Protein AF-A0A7K4AKG7-F1 (afdb_monomer)

Solvent-accessible surface area (backbone atoms only — not comparable to full-atom values): 8591 Å² total; per-residue (Å²): 131,84,54,70,70,58,54,52,54,52,49,51,56,45,50,77,73,51,71,76,63,52,70,68,49,55,23,68,76,70,68,54,52,79,84,75,58,75,87,82,76,87,70,94,49,86,53,78,44,79,53,71,49,55,46,80,41,83,75,48,77,58,100,76,36,32,38,26,45,33,35,16,14,38,36,39,23,53,42,90,42,81,73,51,76,47,78,75,43,78,48,78,42,65,21,26,80,92,56,34,64,73,68,47,46,67,60,34,47,73,73,77,34,93,78,84,86,76,93,62,78,51,53,70,49,42,49,50,54,51,33,53,52,40,26,53,54,31,51,67,72,72,109

Mean predicted aligned error: 10.82 Å

pLDDT: mean 85.86, std 11.69, range [48.5, 98.12]

Sequence (143 aa):
MLSDSRLSIVAELIKDHIALDGIDGYCRETGVHSSDFIPIEPADFQGRILAIDGSNVSVCGWSVASINLIRSGYVVYQGRDWKRTVITFNDIFFADPAISADQFEPHLRRLGQNQIRLAEEDLDRLSTYFRELQEYVSIDDAI

Structure (mmCIF, N/CA/C/O backbone):
data_AF-A0A7K4AKG7-F1
#
_entry.id   AF-A0A7K4AKG7-F1
#
loop_
_atom_site.group_PDB
_atom_site.id
_atom_site.type_symbol
_atom_site.label_atom_id
_atom_site.label_alt_id
_atom_site.label_comp_id
_atom_site.label_asym_id
_atom_site.label_entity_id
_atom_site.label_seq_id
_atom_site.pdbx_PDB_ins_code
_atom_site.Cartn_x
_atom_site.Cartn_y
_atom_site.Cartn_z
_atom_site.occupancy
_atom_site.B_iso_or_equiv
_atom_site.auth_seq_id
_atom_site.auth_comp_id
_atom_site.auth_asym_id
_atom_site.auth_atom_id
_atom_site.pdbx_PDB_model_num
ATOM 1 N N . MET A 1 1 ? 26.758 8.875 9.911 1.00 48.50 1 MET A N 1
ATOM 2 C CA . MET A 1 1 ? 26.149 9.448 11.130 1.00 48.50 1 MET A CA 1
ATOM 3 C C . MET A 1 1 ? 26.450 10.936 11.155 1.00 48.50 1 MET A C 1
ATOM 5 O O . MET A 1 1 ? 27.621 11.295 11.137 1.00 48.50 1 MET A O 1
ATOM 9 N N . LEU A 1 2 ? 25.428 11.790 11.088 1.00 50.50 2 LEU A N 1
ATOM 10 C CA . LEU A 1 2 ? 25.601 13.231 11.298 1.00 50.50 2 LEU A CA 1
ATOM 11 C C . LEU A 1 2 ? 25.891 13.455 12.788 1.00 50.50 2 LEU A C 1
ATOM 13 O O . LEU A 1 2 ? 25.239 12.838 13.622 1.00 50.50 2 LEU A O 1
ATOM 17 N N . SER A 1 3 ? 26.891 14.273 13.117 1.00 66.12 3 SER A N 1
ATOM 18 C CA . SER A 1 3 ? 27.173 14.640 14.508 1.00 66.12 3 SER A CA 1
ATOM 19 C C . SER A 1 3 ? 25.995 15.427 15.087 1.00 66.12 3 SER A C 1
ATOM 21 O O . SER A 1 3 ? 25.411 16.248 14.378 1.00 66.12 3 SER A O 1
ATOM 23 N N . ASP A 1 4 ? 25.684 15.239 16.369 1.00 61.47 4 ASP A N 1
ATOM 24 C CA . ASP A 1 4 ? 24.569 15.925 17.049 1.00 61.47 4 ASP A CA 1
ATOM 25 C C . ASP A 1 4 ? 24.621 17.456 16.892 1.00 61.47 4 ASP A C 1
ATOM 27 O O . ASP A 1 4 ? 23.589 18.111 16.760 1.00 61.47 4 ASP A O 1
ATOM 31 N N . SER A 1 5 ? 25.824 18.034 16.782 1.00 67.50 5 SER A N 1
ATOM 32 C CA . SER A 1 5 ? 26.012 19.465 16.507 1.00 67.50 5 SER A CA 1
ATOM 33 C C . SER A 1 5 ? 25.504 19.908 15.131 1.00 67.50 5 SER A C 1
ATOM 35 O O . SER A 1 5 ? 25.015 21.022 14.983 1.00 67.50 5 SER A O 1
ATOM 37 N N . ARG A 1 6 ? 25.595 19.052 14.107 1.00 72.56 6 ARG A N 1
ATOM 38 C CA . ARG A 1 6 ? 25.072 19.353 12.767 1.00 72.56 6 ARG A CA 1
ATOM 39 C C . ARG A 1 6 ? 23.553 19.248 12.741 1.00 72.56 6 ARG A C 1
ATOM 41 O O . ARG A 1 6 ? 22.916 20.053 12.073 1.00 72.56 6 ARG A O 1
ATOM 48 N N . LEU A 1 7 ? 22.983 18.303 13.487 1.00 69.44 7 LEU A N 1
ATOM 49 C CA . LEU A 1 7 ? 21.534 18.174 13.640 1.00 69.44 7 LEU A CA 1
ATOM 50 C C . LEU A 1 7 ? 20.933 19.368 14.389 1.00 69.44 7 LEU A C 1
ATOM 52 O O . LEU A 1 7 ? 19.898 19.867 13.960 1.00 69.44 7 LEU A O 1
ATOM 56 N N . SER A 1 8 ? 21.592 19.884 15.435 1.00 71.88 8 SER A N 1
ATOM 57 C CA . SER A 1 8 ? 21.091 21.069 16.149 1.00 71.88 8 SER A CA 1
ATOM 58 C C . SER A 1 8 ? 21.128 22.329 15.280 1.00 71.88 8 SER A C 1
ATOM 60 O O . SER A 1 8 ? 20.188 23.112 15.309 1.00 71.88 8 SER A O 1
ATOM 62 N N . ILE A 1 9 ? 22.176 22.514 14.470 1.00 78.50 9 ILE A N 1
ATOM 63 C CA . ILE A 1 9 ? 22.277 23.659 13.550 1.00 78.50 9 ILE A CA 1
ATOM 64 C C . ILE A 1 9 ? 21.186 23.588 12.477 1.00 78.50 9 ILE A C 1
ATOM 66 O O . ILE A 1 9 ? 20.553 24.594 12.178 1.00 78.50 9 ILE A O 1
ATOM 70 N N . VAL A 1 10 ? 20.936 22.401 11.917 1.00 75.81 10 VAL A N 1
ATOM 71 C CA . VAL A 1 10 ? 19.847 22.200 10.952 1.00 75.81 10 VAL A CA 1
ATOM 72 C C . VAL A 1 10 ? 18.483 22.423 11.612 1.00 75.81 10 VAL A C 1
ATOM 74 O O . VAL A 1 10 ? 17.629 23.059 11.008 1.00 75.81 10 VAL A O 1
ATOM 77 N N . ALA A 1 11 ? 18.282 21.968 12.851 1.00 69.12 11 ALA A N 1
ATOM 78 C CA . ALA A 1 11 ? 17.040 22.189 13.589 1.00 69.12 11 ALA A CA 1
ATOM 79 C C . ALA A 1 11 ? 16.776 23.679 13.870 1.00 69.12 11 ALA A C 1
ATOM 81 O O . ALA A 1 11 ? 15.650 24.126 13.683 1.00 69.12 11 ALA A O 1
ATOM 82 N N . GLU A 1 12 ? 17.795 24.454 14.255 1.00 69.44 12 GLU A N 1
ATOM 83 C CA . GLU A 1 12 ? 17.662 25.908 14.437 1.00 69.44 12 GLU A CA 1
ATOM 84 C C . GLU A 1 12 ? 17.396 26.621 13.098 1.00 69.44 12 GLU A C 1
ATOM 86 O O . GLU A 1 12 ? 16.483 27.434 13.012 1.00 69.44 12 GLU A O 1
ATOM 91 N N . LEU A 1 13 ? 18.083 26.239 12.012 1.00 73.81 13 LEU A N 1
ATOM 92 C CA . LEU A 1 13 ? 17.817 26.789 10.672 1.00 73.81 13 LEU A CA 1
ATOM 93 C C . LEU A 1 13 ? 16.391 26.492 10.182 1.00 73.81 13 LEU A C 1
ATOM 95 O O . LEU A 1 13 ? 15.768 27.347 9.551 1.00 73.81 13 LEU A O 1
ATOM 99 N N . ILE A 1 14 ? 15.877 25.292 10.468 1.00 71.19 14 ILE A N 1
ATOM 100 C CA . ILE A 1 14 ? 14.493 24.907 10.172 1.00 71.19 14 ILE A CA 1
ATOM 101 C C . ILE A 1 14 ? 13.526 25.720 11.030 1.00 71.19 14 ILE A C 1
ATOM 103 O O . ILE A 1 14 ? 12.541 26.215 10.505 1.00 71.19 14 ILE A O 1
ATOM 107 N N . LYS A 1 15 ? 13.801 25.892 12.323 1.00 65.06 15 LYS A N 1
ATOM 108 C CA . LYS A 1 15 ? 12.955 26.652 13.251 1.00 65.06 15 LYS A CA 1
ATOM 109 C C . LYS A 1 15 ? 12.848 28.135 12.877 1.00 65.06 15 LYS A C 1
ATOM 111 O O . LYS A 1 15 ? 11.779 28.714 13.037 1.00 65.06 15 LYS A O 1
ATOM 116 N N . ASP A 1 16 ? 13.912 28.713 12.321 1.00 64.19 16 ASP A N 1
ATOM 117 C CA . ASP A 1 16 ? 13.919 30.095 11.826 1.00 64.19 16 ASP A CA 1
ATOM 118 C C . ASP A 1 16 ? 13.107 30.282 10.528 1.00 64.19 16 ASP A C 1
ATOM 120 O O . ASP A 1 16 ? 12.668 31.393 10.235 1.00 64.19 16 ASP A O 1
ATOM 124 N N . HIS A 1 17 ? 12.887 29.215 9.747 1.00 59.78 17 HIS A N 1
ATOM 125 C CA . HIS A 1 17 ? 12.162 29.265 8.462 1.00 59.78 17 HIS A CA 1
ATOM 126 C C . HIS A 1 17 ? 10.775 28.614 8.502 1.00 59.78 17 HIS A C 1
ATOM 128 O O . HIS A 1 17 ? 9.922 28.917 7.671 1.00 59.78 17 HIS A O 1
ATOM 134 N N . ILE A 1 18 ? 10.545 27.721 9.459 1.00 58.12 18 ILE A N 1
ATOM 135 C CA . ILE A 1 18 ? 9.284 27.045 9.730 1.00 58.12 18 ILE A CA 1
ATOM 136 C C . ILE A 1 18 ? 8.837 27.517 11.110 1.00 58.12 18 ILE A C 1
ATOM 138 O O . ILE A 1 18 ? 8.904 26.794 12.105 1.00 58.12 18 ILE A O 1
ATOM 142 N N . ALA A 1 19 ? 8.358 28.758 11.165 1.00 56.56 19 ALA A N 1
ATOM 143 C CA . ALA A 1 19 ? 7.386 29.095 12.183 1.00 56.56 19 ALA A CA 1
ATOM 144 C C . ALA A 1 19 ? 6.159 28.236 11.870 1.00 56.56 19 ALA A C 1
ATOM 146 O O . ALA A 1 19 ? 5.414 28.515 10.932 1.00 56.56 19 ALA A O 1
ATOM 147 N N . LEU A 1 20 ? 5.973 27.150 12.622 1.00 56.19 20 LEU A N 1
ATOM 148 C CA . LEU A 1 20 ? 4.641 26.591 12.788 1.00 56.19 20 LEU A CA 1
ATOM 149 C C . LEU A 1 20 ? 3.862 27.666 13.549 1.00 56.19 20 LEU A C 1
ATOM 151 O O . LEU A 1 20 ? 3.754 27.604 14.774 1.00 56.19 20 LEU A O 1
ATOM 155 N N . ASP A 1 21 ? 3.407 28.701 12.832 1.00 59.22 21 ASP A N 1
ATOM 156 C CA . ASP A 1 21 ? 2.299 29.532 13.279 1.00 59.22 21 ASP A CA 1
ATOM 157 C C . ASP A 1 21 ? 1.249 28.507 13.668 1.00 59.22 21 ASP A C 1
ATOM 159 O O . ASP A 1 21 ? 0.845 27.697 12.832 1.00 59.22 21 ASP A O 1
ATOM 163 N N . GLY A 1 22 ? 0.971 28.413 14.970 1.00 63.06 22 GLY A N 1
ATOM 164 C CA . GLY A 1 22 ? 0.171 27.333 15.528 1.00 63.06 22 GLY A CA 1
ATOM 165 C C . GLY A 1 22 ? -1.177 27.212 14.818 1.00 63.06 22 GLY A C 1
ATOM 166 O O . GLY A 1 22 ? -1.503 27.965 13.903 1.00 63.06 22 GLY A O 1
ATOM 167 N N . ILE A 1 23 ? -2.018 26.285 15.268 1.00 70.81 23 ILE A N 1
ATOM 168 C CA . ILE A 1 23 ? -3.322 26.041 14.633 1.00 70.81 23 ILE A CA 1
ATOM 169 C C . ILE A 1 23 ? -4.126 27.332 14.352 1.00 70.81 23 ILE A C 1
ATOM 171 O O . ILE A 1 23 ? -4.838 27.388 13.362 1.00 70.81 23 ILE A O 1
ATOM 175 N N . ASP A 1 24 ? -3.925 28.401 15.130 1.00 72.44 24 ASP A N 1
ATOM 176 C CA . ASP A 1 24 ? -4.470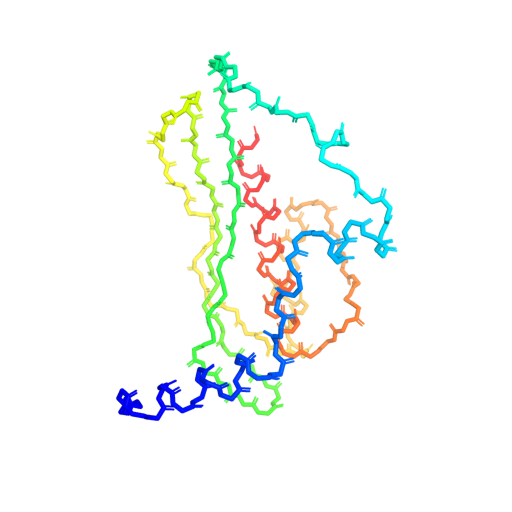 29.749 14.923 1.00 72.44 24 ASP A CA 1
ATOM 177 C C . ASP A 1 24 ? -4.216 30.363 13.532 1.00 72.44 24 ASP A C 1
ATOM 179 O O . ASP A 1 24 ? -5.106 31.023 12.991 1.00 72.44 24 ASP A O 1
ATOM 183 N N . GLY A 1 25 ? -3.023 30.186 12.952 1.00 72.94 25 GLY A N 1
ATOM 184 C CA . GLY A 1 25 ? -2.693 30.683 11.610 1.00 72.94 25 GLY A CA 1
ATOM 185 C C . GLY A 1 25 ? -3.463 29.915 10.540 1.00 72.94 25 GLY A C 1
ATOM 186 O O . GLY A 1 25 ? -4.201 30.506 9.753 1.00 72.94 25 GLY A O 1
ATOM 187 N N . TYR A 1 26 ? -3.393 28.585 10.615 1.00 73.38 26 TYR A N 1
ATOM 188 C CA . TYR A 1 26 ? -4.171 27.674 9.777 1.00 73.38 26 TYR A CA 1
ATOM 189 C C . TYR A 1 26 ? -5.678 27.963 9.860 1.00 73.38 26 TYR A C 1
ATOM 191 O O . TYR A 1 26 ? -6.331 28.117 8.832 1.00 73.38 26 TYR A O 1
ATOM 199 N N . CYS A 1 27 ? -6.230 28.109 11.065 1.00 78.94 27 CYS A N 1
ATOM 200 C CA . CYS A 1 27 ? -7.636 28.429 11.306 1.00 78.94 27 CYS A CA 1
ATOM 201 C C . CYS A 1 27 ? -8.034 29.778 10.695 1.00 78.94 27 CYS A C 1
ATOM 203 O O . CYS A 1 27 ? -9.112 29.908 10.123 1.00 78.94 27 CYS A O 1
ATOM 205 N N . ARG A 1 28 ? -7.163 30.792 10.776 1.00 81.19 28 ARG A N 1
ATOM 206 C CA . ARG A 1 28 ? -7.419 32.114 10.184 1.00 81.19 28 ARG A CA 1
ATOM 207 C C . ARG A 1 28 ? -7.432 32.071 8.658 1.00 81.19 28 ARG A C 1
ATOM 209 O O . ARG A 1 28 ? -8.276 32.720 8.051 1.00 81.19 28 ARG A O 1
ATOM 216 N N . GLU A 1 29 ? -6.497 31.345 8.052 1.00 83.62 29 GLU A N 1
ATOM 217 C CA . GLU A 1 29 ? -6.368 31.254 6.593 1.00 83.62 29 GLU A CA 1
ATOM 218 C C . GLU A 1 29 ? -7.439 30.361 5.963 1.00 83.62 29 GLU A C 1
ATOM 220 O O . GLU A 1 29 ? -7.955 30.671 4.891 1.00 83.62 29 GLU A O 1
ATOM 225 N N . THR A 1 30 ? -7.787 29.262 6.631 1.00 83.44 30 THR A N 1
ATOM 226 C CA . THR A 1 30 ? -8.751 28.277 6.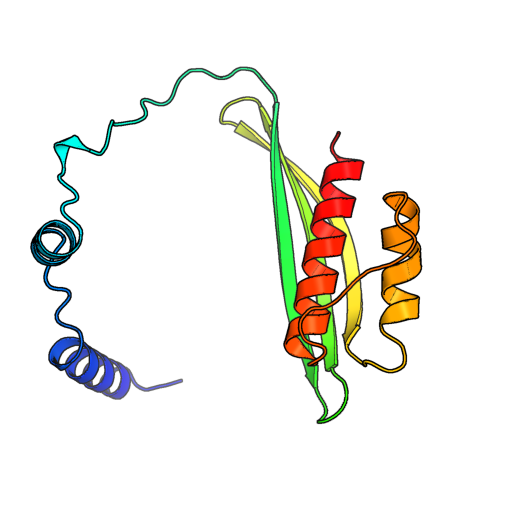121 1.00 83.44 30 THR A CA 1
ATOM 227 C C . THR A 1 30 ? -10.184 28.539 6.578 1.00 83.44 30 THR A C 1
ATOM 229 O O . THR A 1 30 ? -11.116 27.996 5.989 1.00 83.44 30 THR A O 1
ATOM 232 N N . GLY A 1 31 ? -10.374 29.354 7.620 1.00 87.94 31 GLY A N 1
ATOM 233 C CA . GLY A 1 31 ? -11.663 29.541 8.287 1.00 87.94 31 GLY A CA 1
ATOM 234 C C . GLY A 1 31 ? -12.097 28.348 9.143 1.00 87.94 31 GLY A C 1
ATOM 235 O O . GLY A 1 31 ? -13.219 28.356 9.640 1.00 87.94 31 GLY A O 1
ATOM 236 N N . VAL A 1 32 ? -11.245 27.328 9.306 1.00 86.94 32 VAL A N 1
ATOM 237 C CA . VAL A 1 32 ? -11.521 26.180 10.174 1.00 86.94 32 VAL A CA 1
ATOM 238 C C . VAL A 1 32 ? -11.472 26.630 11.632 1.00 86.94 32 VAL A C 1
ATOM 240 O O . VAL A 1 32 ? -10.545 27.312 12.057 1.00 86.94 32 VAL A O 1
ATOM 243 N N . HIS A 1 33 ? -12.455 26.227 12.422 1.00 83.62 33 HIS A N 1
ATOM 244 C CA . HIS A 1 33 ? -12.542 26.485 13.851 1.00 83.62 33 HIS A CA 1
ATOM 245 C C . HIS A 1 33 ? -12.440 25.180 14.645 1.00 83.62 33 HIS A C 1
ATOM 247 O O . HIS A 1 33 ? -12.771 24.102 14.161 1.00 83.62 33 HIS A O 1
ATOM 253 N N . SER A 1 34 ? -12.025 25.253 15.914 1.00 72.88 34 SER A N 1
ATOM 254 C CA . SER A 1 34 ? -12.001 24.072 16.793 1.00 72.88 34 SER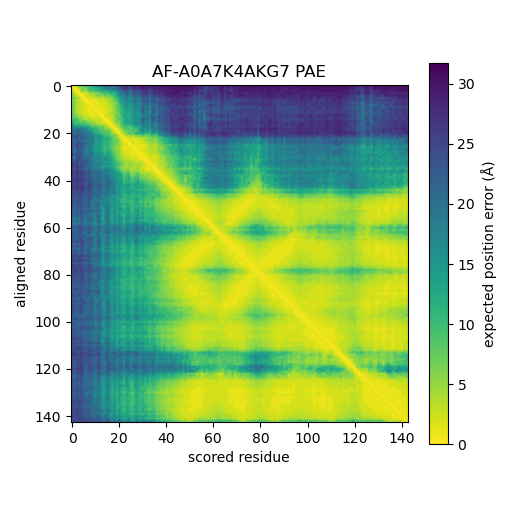 A CA 1
ATOM 255 C C . SER A 1 34 ? -13.382 23.423 16.948 1.00 72.88 34 SER A C 1
ATOM 257 O O . SER A 1 34 ? -13.471 22.214 17.133 1.00 72.88 34 SER A O 1
ATOM 259 N N . SER A 1 35 ? -14.453 24.212 16.818 1.00 81.50 35 SER A N 1
ATOM 260 C CA . SER A 1 35 ? -15.844 23.752 16.786 1.00 81.50 35 SER A CA 1
ATOM 261 C C . SER A 1 35 ? -16.216 22.938 15.545 1.00 81.50 35 SER A C 1
ATOM 263 O O . SER A 1 35 ? -17.253 22.281 15.561 1.00 81.50 35 SER A O 1
ATOM 265 N N . ASP A 1 36 ? -15.405 22.977 14.487 1.00 85.06 36 ASP A N 1
ATOM 266 C CA . ASP A 1 36 ? -15.648 22.204 13.264 1.00 85.06 36 ASP A CA 1
ATOM 267 C C . ASP A 1 36 ? -15.222 20.739 13.431 1.00 85.06 36 ASP A C 1
ATOM 269 O O . ASP A 1 36 ? -15.627 19.872 12.656 1.00 85.06 36 ASP A O 1
ATOM 273 N N . PHE A 1 37 ? -14.434 20.442 14.468 1.00 82.50 37 PHE A N 1
ATOM 274 C CA . PHE A 1 37 ? -14.032 19.091 14.824 1.00 82.50 37 PHE A CA 1
ATOM 275 C C . PHE A 1 37 ? -14.953 18.537 15.908 1.00 82.50 37 PHE A C 1
ATOM 277 O O . PHE A 1 37 ? -15.067 19.085 17.004 1.00 82.50 37 PHE A O 1
ATOM 284 N N . ILE A 1 38 ? -15.578 17.399 15.622 1.00 83.44 38 ILE A N 1
ATOM 285 C CA . ILE A 1 38 ? -16.356 16.645 16.603 1.00 83.44 38 ILE A CA 1
ATOM 286 C C . ILE A 1 38 ? -15.470 15.505 17.117 1.00 83.44 38 ILE A C 1
ATOM 288 O O . ILE A 1 38 ? -14.949 14.742 16.297 1.00 83.44 38 ILE A O 1
ATOM 292 N N . PRO A 1 39 ? -15.279 15.356 18.442 1.00 80.00 39 PRO A N 1
ATOM 293 C CA . PRO A 1 39 ? -14.548 14.219 18.980 1.00 80.00 39 PRO A CA 1
ATOM 294 C C . PRO A 1 39 ? -15.278 12.922 18.622 1.00 80.00 39 PRO A C 1
ATOM 296 O O . PRO A 1 39 ? -16.475 12.769 18.870 1.00 80.00 39 PRO A O 1
ATOM 299 N N . ILE A 1 40 ? -14.549 11.982 18.024 1.00 82.62 40 ILE A N 1
ATOM 300 C CA . ILE A 1 40 ? -15.055 10.635 17.770 1.00 82.62 40 ILE A CA 1
ATOM 301 C C . ILE A 1 40 ? -14.774 9.808 19.020 1.00 82.62 40 ILE A C 1
ATOM 303 O O . ILE A 1 40 ? -13.640 9.393 19.257 1.00 82.62 40 ILE A O 1
ATOM 307 N N . GLU A 1 41 ? -15.812 9.575 19.819 1.00 82.44 41 GLU A N 1
ATOM 308 C CA . GLU A 1 41 ? -15.724 8.688 20.977 1.00 82.44 41 GLU A CA 1
ATOM 309 C C . GLU A 1 41 ? -15.619 7.225 20.511 1.00 82.44 41 GLU A C 1
ATOM 311 O O . GLU A 1 41 ? -16.473 6.761 19.745 1.00 82.44 41 GLU A O 1
ATOM 316 N N . PRO A 1 42 ? -14.593 6.467 20.944 1.00 74.94 42 PRO A N 1
ATOM 317 C CA . PRO A 1 42 ? -14.433 5.074 20.550 1.00 74.94 42 PRO A CA 1
ATOM 318 C C . PRO A 1 42 ? -15.611 4.209 21.020 1.00 74.94 42 PRO A C 1
ATOM 320 O O . PRO A 1 42 ? -15.715 3.873 22.200 1.00 74.94 42 PRO A O 1
ATOM 323 N N . ALA A 1 43 ? -16.472 3.792 20.093 1.00 80.00 43 ALA A N 1
ATOM 324 C CA . ALA A 1 43 ? -17.558 2.861 20.380 1.00 80.00 43 ALA A CA 1
ATOM 325 C C . ALA A 1 43 ? -17.049 1.415 20.515 1.00 80.00 43 ALA A C 1
ATOM 327 O O . ALA A 1 43 ? -16.006 1.041 19.963 1.00 80.00 43 ALA A O 1
ATOM 328 N N . ASP A 1 44 ? -17.801 0.583 21.236 1.00 82.25 44 ASP A N 1
ATOM 329 C CA . ASP A 1 44 ? -17.568 -0.858 21.235 1.00 82.25 44 ASP A CA 1
ATOM 330 C C . ASP A 1 44 ? -17.976 -1.439 19.882 1.00 82.25 44 ASP A C 1
ATOM 332 O O . ASP A 1 44 ? -19.147 -1.465 19.505 1.00 82.25 44 ASP A O 1
ATOM 336 N N . PHE A 1 45 ? -16.981 -1.927 19.151 1.00 84.69 45 PHE A N 1
ATOM 337 C CA . PHE A 1 45 ? -17.169 -2.646 17.905 1.00 84.69 45 PHE A CA 1
ATOM 338 C C . PHE A 1 45 ? -16.800 -4.105 18.134 1.00 84.69 45 PHE A C 1
ATOM 340 O O . PHE A 1 45 ? -15.675 -4.408 18.511 1.00 84.69 45 PHE A O 1
ATOM 347 N N . GLN A 1 46 ? -17.745 -5.015 17.917 1.00 87.88 46 GLN A N 1
ATOM 348 C CA . GLN A 1 46 ? -17.514 -6.459 18.045 1.00 87.88 46 GLN A CA 1
ATOM 349 C C . GLN A 1 46 ? -17.303 -7.136 16.691 1.00 87.88 46 GLN A C 1
ATOM 351 O O . GLN A 1 46 ? -17.200 -8.356 16.633 1.00 87.88 46 GLN A O 1
ATOM 356 N N . GLY A 1 47 ? -17.276 -6.372 15.597 1.00 90.56 47 GLY A N 1
ATOM 357 C CA . GLY A 1 47 ? -17.033 -6.904 14.264 1.00 90.56 47 GLY A CA 1
ATOM 358 C C . GLY A 1 47 ? -15.548 -7.107 13.965 1.00 90.56 47 GLY A C 1
ATOM 359 O O . GLY A 1 47 ? -14.665 -6.880 14.798 1.00 90.56 47 GLY A O 1
ATOM 360 N N . ARG A 1 48 ? -15.291 -7.527 12.728 1.00 92.44 48 ARG A N 1
ATOM 361 C CA . ARG A 1 48 ? -13.949 -7.704 12.177 1.00 92.44 48 ARG A CA 1
ATOM 362 C C . ARG A 1 48 ? -13.514 -6.424 11.464 1.00 92.44 48 ARG A C 1
ATOM 364 O O . ARG A 1 48 ? -14.246 -5.948 10.602 1.00 92.44 48 ARG A O 1
ATOM 371 N N . ILE A 1 49 ? -12.338 -5.897 11.801 1.00 93.50 49 ILE A N 1
ATOM 372 C CA . ILE A 1 49 ? -11.689 -4.801 11.063 1.00 93.50 49 ILE A CA 1
ATOM 373 C C . ILE A 1 49 ? -10.526 -5.399 10.277 1.00 93.50 49 ILE A C 1
ATOM 375 O O . ILE A 1 49 ? -9.730 -6.165 10.824 1.00 93.50 49 ILE A O 1
ATOM 379 N N . LEU A 1 50 ? -10.444 -5.054 8.997 1.00 95.00 50 LEU A N 1
ATOM 380 C CA . LEU A 1 50 ? -9.346 -5.416 8.112 1.00 95.00 50 LEU A CA 1
ATOM 381 C C . LEU A 1 50 ? -8.618 -4.124 7.751 1.00 95.00 50 LEU A C 1
ATOM 383 O O . LEU A 1 50 ? -9.246 -3.209 7.223 1.00 95.00 50 LEU A O 1
ATOM 387 N N . ALA A 1 51 ? -7.328 -4.037 8.063 1.00 95.44 51 ALA A N 1
ATOM 388 C CA . ALA A 1 51 ? -6.486 -2.942 7.589 1.00 95.44 51 ALA A CA 1
ATOM 389 C C . ALA A 1 51 ? -5.449 -3.508 6.624 1.00 95.44 51 ALA A C 1
ATOM 391 O O . ALA A 1 51 ? -4.751 -4.464 6.962 1.00 95.44 51 ALA A O 1
ATOM 392 N N . ILE A 1 52 ? -5.409 -2.943 5.423 1.00 97.50 52 ILE A N 1
ATOM 393 C CA . ILE A 1 52 ? -4.579 -3.375 4.303 1.00 97.50 52 ILE A CA 1
ATOM 394 C C . ILE A 1 52 ? -3.507 -2.317 4.093 1.00 97.50 52 ILE A C 1
ATOM 396 O O . ILE A 1 52 ? -3.815 -1.128 4.149 1.00 97.50 52 ILE A O 1
ATOM 400 N N . ASP A 1 53 ? -2.271 -2.749 3.868 1.00 97.50 53 ASP A N 1
ATOM 401 C CA . ASP A 1 53 ? -1.173 -1.845 3.539 1.00 97.50 53 ASP A CA 1
ATOM 402 C C . ASP A 1 53 ? -0.077 -2.580 2.754 1.00 97.50 53 ASP A C 1
ATOM 404 O O . ASP A 1 53 ? -0.004 -3.818 2.731 1.00 97.50 53 ASP A O 1
ATOM 408 N N . GLY A 1 54 ? 0.783 -1.809 2.100 1.00 96.69 54 GLY A N 1
ATOM 409 C CA . GLY A 1 54 ? 1.888 -2.282 1.289 1.00 96.69 54 GLY A CA 1
ATOM 410 C C . GLY A 1 54 ? 3.157 -1.465 1.508 1.00 96.69 54 GLY A C 1
ATOM 411 O O . GLY A 1 54 ? 3.142 -0.239 1.600 1.00 96.69 54 GLY A O 1
ATOM 412 N N . SER A 1 55 ? 4.300 -2.147 1.525 1.00 95.75 55 SER A N 1
ATOM 413 C CA . SER A 1 55 ? 5.625 -1.532 1.609 1.00 95.75 55 SER A CA 1
ATOM 414 C C . SER A 1 55 ? 6.391 -1.689 0.302 1.00 95.75 55 SER A C 1
ATOM 416 O O . SER A 1 55 ? 6.322 -2.743 -0.334 1.00 95.75 55 SER A O 1
ATOM 418 N N . ASN A 1 56 ? 7.178 -0.670 -0.037 1.00 95.88 56 ASN A N 1
ATOM 419 C CA . ASN A 1 56 ? 8.090 -0.657 -1.172 1.00 95.88 56 ASN A CA 1
ATOM 420 C C . ASN A 1 56 ? 9.493 -0.261 -0.698 1.00 95.88 56 ASN A C 1
ATOM 422 O O . ASN A 1 56 ? 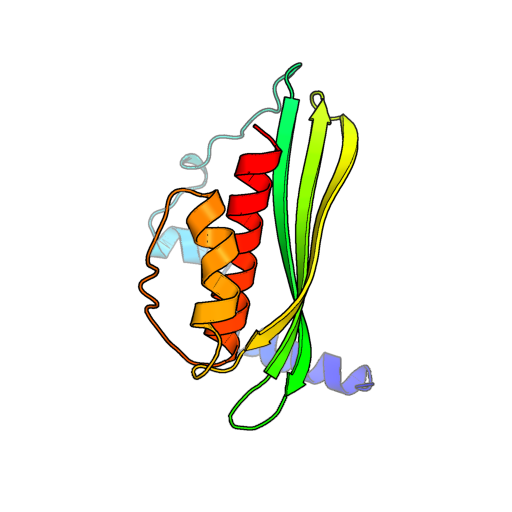9.661 0.793 -0.083 1.00 95.88 56 ASN A O 1
ATOM 426 N N . VAL A 1 57 ? 10.487 -1.109 -0.964 1.00 94.81 57 VAL A N 1
ATOM 427 C CA . VAL A 1 57 ? 11.893 -0.831 -0.656 1.00 94.81 57 VAL A CA 1
ATOM 428 C C . VAL A 1 57 ? 12.741 -1.039 -1.902 1.00 94.81 57 VAL A C 1
ATOM 430 O O . VAL A 1 57 ? 12.840 -2.157 -2.408 1.00 94.81 57 VAL A O 1
ATOM 433 N N . SER A 1 58 ? 13.418 0.019 -2.350 1.00 92.00 58 SER A N 1
ATOM 434 C CA . SER A 1 58 ? 14.408 -0.081 -3.423 1.00 92.00 58 SER A CA 1
ATOM 435 C C . SER A 1 58 ? 15.609 -0.918 -2.967 1.00 92.00 58 SER A C 1
ATOM 437 O O . SER A 1 58 ? 16.237 -0.627 -1.947 1.00 92.00 58 SER A O 1
ATOM 439 N N . VAL A 1 59 ? 15.912 -1.980 -3.713 1.00 92.81 59 VAL A N 1
ATOM 440 C CA . VAL A 1 59 ? 17.035 -2.899 -3.458 1.00 92.81 59 VAL A CA 1
ATOM 441 C C . VAL A 1 59 ? 18.250 -2.483 -4.281 1.00 92.81 59 VAL A C 1
ATOM 443 O O . VAL A 1 59 ? 19.376 -2.470 -3.785 1.00 92.81 59 VAL A O 1
ATOM 446 N N . CYS A 1 60 ? 18.028 -2.168 -5.557 1.00 90.75 60 CYS A N 1
ATOM 447 C CA . CYS A 1 60 ? 19.058 -1.750 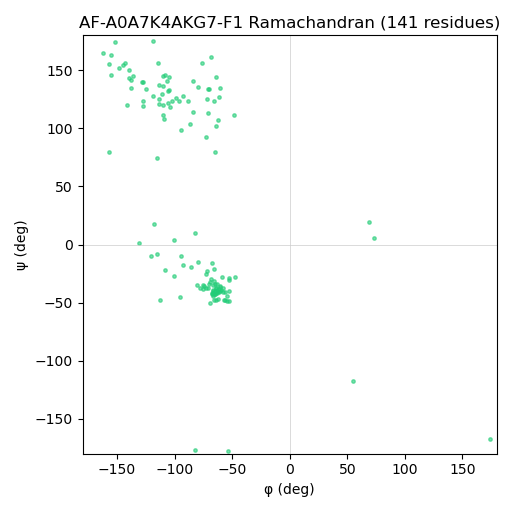-6.500 1.00 90.75 60 CYS A CA 1
ATOM 448 C C . CYS A 1 60 ? 18.418 -0.919 -7.617 1.00 90.75 60 CYS A C 1
ATOM 450 O O . CYS A 1 60 ? 17.290 -1.197 -8.018 1.00 90.75 60 CYS A O 1
ATOM 452 N N . GLY A 1 61 ? 19.129 0.082 -8.133 1.00 87.44 61 GLY A N 1
ATOM 453 C CA . GLY A 1 61 ? 18.623 0.961 -9.183 1.00 87.44 61 GLY A CA 1
ATOM 454 C C . GLY A 1 61 ? 19.679 1.282 -10.233 1.00 87.44 61 GLY A C 1
ATOM 455 O O . GLY A 1 61 ? 20.855 1.473 -9.921 1.00 87.44 61 GLY A O 1
ATOM 456 N N . TRP A 1 62 ? 19.222 1.376 -11.475 1.00 88.38 62 TRP A N 1
ATOM 457 C CA . TRP A 1 62 ? 19.928 1.915 -12.632 1.00 88.38 62 TRP A CA 1
ATOM 458 C C . TRP A 1 62 ? 19.156 3.121 -13.178 1.00 88.38 62 TRP A C 1
ATOM 460 O O . TRP A 1 62 ? 18.051 3.421 -12.737 1.00 88.38 62 TRP A O 1
ATOM 470 N N . SER A 1 63 ? 19.713 3.809 -14.176 1.00 84.38 63 SER A N 1
ATOM 471 C CA . SER A 1 63 ? 19.045 4.956 -14.808 1.00 84.38 63 SER A CA 1
ATOM 472 C C . SER A 1 63 ? 17.764 4.594 -15.568 1.00 84.38 63 SER A C 1
ATOM 474 O O . SER A 1 63 ? 16.955 5.478 -15.824 1.00 84.38 63 SER A O 1
ATOM 476 N N . VAL A 1 64 ? 17.596 3.327 -15.959 1.00 85.50 64 VAL A N 1
ATOM 477 C CA . VAL A 1 64 ? 16.484 2.857 -16.810 1.00 85.50 64 VAL A CA 1
ATOM 478 C C . VAL A 1 64 ? 15.609 1.790 -16.154 1.00 85.50 64 VAL A C 1
ATOM 480 O O . VAL A 1 64 ? 14.571 1.452 -16.707 1.00 85.50 64 VAL A O 1
ATOM 483 N N . ALA A 1 65 ? 16.019 1.253 -15.003 1.00 88.62 65 ALA A N 1
ATOM 484 C CA . ALA A 1 65 ? 15.271 0.222 -14.295 1.00 88.62 65 ALA A CA 1
ATOM 485 C C . ALA A 1 65 ? 15.620 0.196 -12.803 1.00 88.62 65 ALA A C 1
ATOM 487 O O . ALA A 1 65 ? 16.729 0.573 -12.419 1.00 88.62 65 ALA A O 1
ATOM 488 N N . SER A 1 66 ? 14.717 -0.299 -11.960 1.00 92.75 66 SER A N 1
ATOM 489 C CA . SER A 1 66 ? 15.003 -0.557 -10.546 1.00 92.75 66 SER A CA 1
ATOM 490 C C . SER A 1 66 ? 14.382 -1.862 -10.047 1.00 92.75 66 SER A C 1
ATOM 492 O O . SER A 1 66 ? 13.356 -2.330 -10.530 1.00 92.75 66 SER A O 1
ATOM 494 N N . ILE A 1 67 ? 15.041 -2.478 -9.071 1.00 94.81 67 ILE A N 1
ATOM 495 C CA . ILE A 1 67 ? 14.594 -3.677 -8.363 1.00 94.81 67 ILE A CA 1
ATOM 496 C C . ILE A 1 67 ? 14.058 -3.228 -7.014 1.00 94.81 67 ILE A C 1
ATOM 498 O O . ILE A 1 67 ? 14.784 -2.618 -6.225 1.00 94.81 67 ILE A O 1
ATOM 502 N N . ASN A 1 68 ? 12.810 -3.577 -6.732 1.00 95.56 68 ASN A N 1
ATOM 503 C CA . ASN A 1 68 ? 12.119 -3.194 -5.511 1.00 95.56 68 ASN A CA 1
ATOM 504 C C . ASN A 1 68 ? 11.595 -4.441 -4.806 1.00 95.56 68 ASN A C 1
ATOM 506 O O . ASN A 1 68 ? 11.000 -5.301 -5.444 1.00 95.56 68 ASN A O 1
ATOM 510 N N . LEU A 1 69 ? 11.796 -4.547 -3.495 1.00 97.12 69 LEU A N 1
ATOM 511 C CA . LEU A 1 69 ? 11.110 -5.538 -2.676 1.00 97.12 69 LEU A CA 1
ATOM 512 C C . LEU A 1 69 ? 9.746 -4.972 -2.295 1.00 97.12 69 LEU A C 1
ATOM 514 O O . LEU A 1 69 ? 9.664 -3.999 -1.539 1.00 97.12 69 LEU A O 1
ATOM 518 N N . ILE A 1 70 ? 8.689 -5.600 -2.801 1.00 97.56 70 ILE A N 1
ATOM 519 C CA . ILE A 1 70 ? 7.312 -5.235 -2.495 1.00 97.56 70 ILE A CA 1
ATOM 520 C C . ILE A 1 70 ? 6.739 -6.261 -1.526 1.00 97.56 70 ILE A C 1
ATO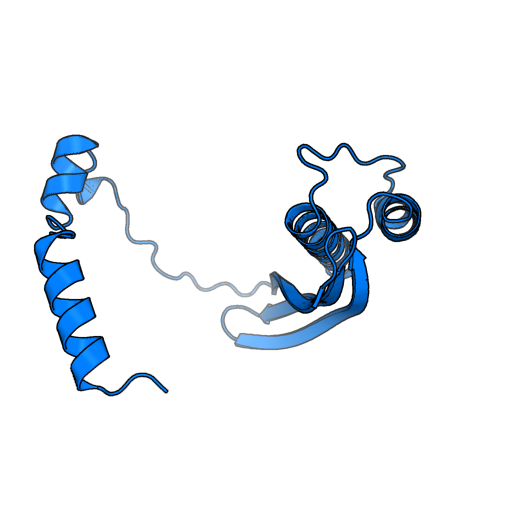M 522 O O . ILE A 1 70 ? 6.861 -7.474 -1.713 1.00 97.56 70 ILE A O 1
ATOM 526 N N . ARG A 1 71 ? 6.085 -5.766 -0.476 1.00 97.81 71 ARG A N 1
ATOM 527 C CA . ARG A 1 71 ? 5.258 -6.589 0.409 1.00 97.81 71 ARG A CA 1
ATOM 528 C C . ARG A 1 71 ? 3.889 -5.970 0.532 1.00 97.81 71 ARG A C 1
ATOM 530 O O . ARG A 1 71 ? 3.795 -4.757 0.668 1.00 97.81 71 ARG A O 1
ATOM 537 N N . SER A 1 72 ? 2.858 -6.796 0.532 1.00 98.12 72 SER A N 1
ATOM 538 C CA . SER A 1 72 ? 1.496 -6.365 0.819 1.00 98.12 72 SER A CA 1
ATOM 539 C C . SER A 1 72 ? 0.769 -7.440 1.610 1.00 98.12 72 SER A C 1
ATOM 541 O O . SER A 1 72 ? 1.159 -8.615 1.621 1.00 98.12 72 SER A O 1
ATOM 543 N N . GLY A 1 73 ? -0.246 -7.011 2.341 1.00 97.94 73 GLY A N 1
ATOM 544 C CA . GLY A 1 73 ? -1.030 -7.881 3.183 1.00 97.94 73 GLY A CA 1
ATOM 545 C C . GLY A 1 73 ? -2.029 -7.098 4.010 1.00 97.94 73 GLY A C 1
ATOM 546 O O . GLY A 1 73 ? -2.277 -5.915 3.784 1.00 97.94 73 GLY A O 1
ATOM 547 N N . TYR A 1 74 ? -2.600 -7.777 4.993 1.00 98.06 74 TYR A N 1
ATOM 548 C CA . TYR A 1 74 ? -3.591 -7.184 5.870 1.00 98.06 74 TYR A CA 1
ATOM 549 C C . TYR A 1 74 ? -3.491 -7.713 7.290 1.00 98.06 74 TYR A C 1
ATOM 551 O O . TYR A 1 74 ? -3.031 -8.826 7.559 1.00 98.06 74 TYR A O 1
ATOM 559 N N . VAL A 1 75 ? -3.957 -6.899 8.224 1.00 97.31 75 VAL A N 1
ATOM 560 C CA . VAL A 1 75 ? -4.120 -7.262 9.626 1.00 97.31 75 VAL A CA 1
ATOM 561 C C . VAL A 1 75 ? -5.597 -7.437 9.937 1.00 97.31 75 VAL A C 1
ATOM 563 O O . VAL A 1 75 ? -6.450 -6.689 9.459 1.00 97.31 75 VAL A O 1
ATOM 566 N N . VAL A 1 76 ? -5.896 -8.448 10.745 1.00 96.31 76 VAL A N 1
ATOM 567 C CA . VAL A 1 76 ? -7.251 -8.746 11.203 1.00 96.31 76 VAL A CA 1
ATOM 568 C C . VAL A 1 76 ? -7.367 -8.334 12.659 1.00 96.31 76 VAL A C 1
ATOM 570 O O . VAL A 1 76 ? -6.655 -8.875 13.510 1.00 96.31 76 VAL A O 1
ATOM 573 N N . TYR A 1 77 ? -8.302 -7.436 12.948 1.00 94.50 77 TYR A N 1
ATOM 574 C CA . TYR A 1 77 ? -8.724 -7.115 14.305 1.00 94.50 77 TYR A CA 1
ATOM 575 C C . TYR A 1 77 ? -10.125 -7.663 14.571 1.00 94.50 77 TYR A C 1
ATOM 577 O O . TYR A 1 77 ? -10.978 -7.669 13.681 1.00 94.50 77 TYR A O 1
ATOM 585 N N . GLN A 1 78 ? -10.372 -8.086 15.809 1.00 93.44 78 GLN A N 1
ATOM 586 C CA . GLN A 1 78 ? -11.724 -8.280 16.335 1.00 93.44 78 GLN A CA 1
ATOM 587 C C . GLN A 1 78 ? -11.957 -7.191 17.37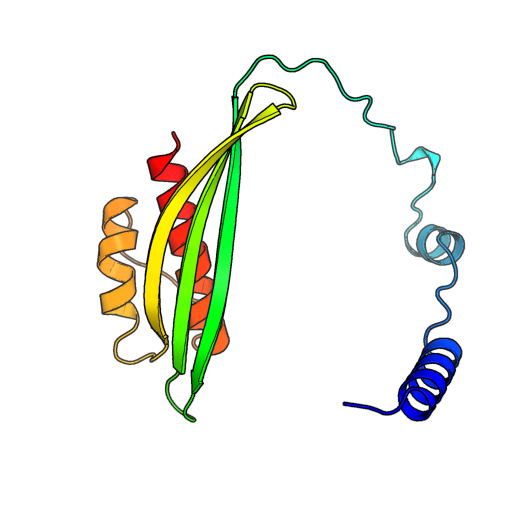5 1.00 93.44 78 GLN A C 1
ATOM 589 O O . GLN A 1 78 ? -11.297 -7.183 18.417 1.00 93.44 78 GLN A O 1
ATOM 594 N N . GLY A 1 79 ? -12.847 -6.250 17.077 1.00 89.00 79 GLY A N 1
ATOM 595 C CA . GLY A 1 79 ? -12.919 -5.011 17.841 1.00 89.00 79 GLY A CA 1
ATOM 596 C C . GLY A 1 79 ? -11.572 -4.297 17.882 1.00 89.00 79 GLY A C 1
ATOM 597 O O . GLY A 1 79 ? -11.055 -3.907 16.840 1.00 89.00 79 GLY A O 1
ATOM 598 N N . ARG A 1 80 ? -11.001 -4.133 19.080 1.00 86.00 80 ARG A N 1
ATOM 599 C CA . ARG A 1 80 ? -9.706 -3.454 19.289 1.00 86.00 80 ARG A CA 1
ATOM 600 C C . ARG A 1 80 ? -8.512 -4.403 19.336 1.00 86.00 80 ARG A C 1
ATOM 602 O O . ARG A 1 80 ? -7.369 -3.955 19.324 1.00 86.00 80 ARG A O 1
ATOM 609 N N . ASP A 1 81 ? -8.765 -5.705 19.385 1.00 91.62 81 ASP A N 1
ATOM 610 C CA . ASP A 1 81 ? -7.707 -6.687 19.543 1.00 91.62 81 ASP A CA 1
ATOM 611 C C . ASP A 1 81 ? -7.156 -7.101 18.189 1.00 91.62 81 ASP A C 1
ATOM 613 O O . ASP A 1 81 ? -7.883 -7.646 17.352 1.00 91.62 81 ASP A O 1
ATOM 617 N N . TRP A 1 82 ? -5.848 -6.943 18.015 1.00 95.56 82 TRP A N 1
ATOM 618 C CA . TRP A 1 82 ? -5.134 -7.593 16.924 1.00 95.56 82 TRP A CA 1
ATOM 619 C C . TRP A 1 82 ? -5.260 -9.116 17.053 1.00 95.56 82 TRP A C 1
ATOM 621 O O . TRP A 1 82 ? -5.102 -9.672 18.143 1.00 95.56 82 TRP A O 1
ATOM 631 N N . LYS A 1 83 ? -5.552 -9.798 15.942 1.00 96.44 83 LYS A N 1
ATOM 632 C CA . LYS A 1 83 ? -5.673 -11.263 15.896 1.00 96.44 83 LYS A CA 1
ATOM 633 C C . LYS A 1 83 ? -4.568 -11.910 15.082 1.00 96.44 83 LYS A C 1
ATOM 635 O O . LYS A 1 83 ? -3.991 -12.895 15.531 1.00 96.44 83 LYS A O 1
ATOM 640 N N . ARG A 1 84 ? -4.301 -11.400 13.879 1.00 96.44 84 ARG A N 1
ATOM 641 C CA . ARG A 1 84 ? -3.239 -11.917 13.008 1.00 96.44 84 ARG A CA 1
ATOM 642 C C . ARG A 1 84 ? -2.859 -10.925 11.918 1.00 96.44 84 ARG A C 1
ATOM 644 O O . ARG A 1 84 ? -3.636 -10.031 11.589 1.00 96.44 84 ARG A O 1
ATOM 651 N N . THR A 1 85 ? -1.709 -11.184 11.309 1.00 97.19 85 THR A N 1
ATOM 652 C CA . THR A 1 85 ? -1.240 -10.553 10.073 1.00 97.19 85 THR A CA 1
ATOM 653 C C . THR A 1 85 ? -1.185 -11.606 8.971 1.00 97.19 85 THR A C 1
ATOM 655 O O . THR A 1 85 ? -0.740 -12.728 9.216 1.00 97.19 85 THR A O 1
ATOM 658 N N . VAL A 1 86 ? -1.635 -11.255 7.773 1.00 97.81 86 VAL A N 1
ATOM 659 C CA . VAL A 1 86 ? -1.575 -12.086 6.568 1.00 97.81 86 VAL A CA 1
ATOM 660 C C . VAL A 1 86 ? -0.731 -11.349 5.540 1.00 97.81 86 VAL A C 1
ATOM 662 O O . VAL A 1 86 ? -0.983 -10.180 5.274 1.00 97.81 86 VAL A O 1
ATOM 665 N N . ILE A 1 87 ? 0.276 -12.023 4.988 1.00 97.62 87 ILE A N 1
ATOM 666 C CA . ILE A 1 87 ? 1.101 -11.506 3.892 1.00 97.62 87 ILE A CA 1
ATOM 667 C C . ILE A 1 87 ? 0.643 -12.217 2.624 1.00 97.62 87 ILE A C 1
ATOM 669 O O . ILE A 1 87 ? 0.720 -13.442 2.545 1.00 97.62 87 ILE A O 1
ATOM 673 N N . THR A 1 88 ? 0.155 -11.451 1.660 1.00 97.12 88 THR A N 1
ATOM 674 C CA . THR A 1 88 ? -0.404 -11.937 0.386 1.00 97.12 88 THR A CA 1
ATOM 675 C C . THR A 1 88 ? 0.608 -11.809 -0.749 1.00 97.12 88 THR A C 1
ATOM 677 O O . THR A 1 88 ? 0.587 -12.600 -1.688 1.00 97.12 88 THR A O 1
ATOM 680 N N . PHE A 1 89 ? 1.528 -10.848 -0.637 1.00 97.75 89 PHE A N 1
ATOM 681 C CA . PHE A 1 89 ? 2.609 -10.626 -1.586 1.00 97.75 89 PHE A CA 1
ATOM 682 C C . PHE A 1 89 ? 3.913 -10.328 -0.843 1.00 97.75 89 PHE A C 1
ATOM 684 O O . PHE A 1 89 ? 3.935 -9.537 0.102 1.00 97.75 89 PHE A O 1
ATOM 691 N N . ASN A 1 90 ? 5.005 -10.962 -1.264 1.00 97.56 90 ASN A N 1
ATOM 692 C CA . ASN A 1 90 ? 6.352 -10.730 -0.744 1.00 97.56 90 ASN A CA 1
ATOM 693 C C . ASN A 1 90 ? 7.369 -11.177 -1.792 1.00 97.56 90 ASN A C 1
ATOM 695 O O . ASN A 1 90 ? 7.906 -12.282 -1.706 1.00 97.56 90 ASN A O 1
ATOM 699 N N . ASP A 1 91 ? 7.588 -10.330 -2.787 1.00 97.31 91 ASP A N 1
ATOM 700 C CA . ASP A 1 91 ? 8.500 -10.633 -3.882 1.00 97.31 91 ASP A CA 1
ATOM 701 C C . ASP A 1 91 ? 9.111 -9.358 -4.470 1.00 97.31 91 ASP A C 1
ATOM 703 O O . ASP A 1 91 ? 8.790 -8.227 -4.086 1.00 97.31 91 ASP A O 1
ATOM 707 N N . ILE A 1 92 ? 10.035 -9.564 -5.392 1.00 95.81 92 ILE A N 1
ATOM 708 C CA . ILE A 1 92 ? 10.693 -8.528 -6.157 1.00 95.81 92 ILE A CA 1
ATOM 709 C C . ILE A 1 92 ? 9.794 -8.059 -7.302 1.00 95.81 92 ILE A C 1
ATOM 711 O O . ILE A 1 92 ? 9.238 -8.856 -8.052 1.00 95.81 92 ILE A O 1
ATOM 715 N N . PHE A 1 93 ? 9.731 -6.744 -7.473 1.00 95.62 93 PHE A N 1
ATOM 716 C CA . PHE A 1 93 ? 9.204 -6.082 -8.653 1.00 95.62 93 PHE A CA 1
ATOM 717 C C . PHE A 1 93 ? 10.343 -5.409 -9.420 1.00 95.62 93 PHE A C 1
ATOM 719 O O . PHE A 1 93 ? 11.140 -4.657 -8.844 1.00 95.62 93 PHE A O 1
ATOM 726 N N . PHE A 1 94 ? 10.407 -5.666 -10.723 1.00 94.56 94 PHE A N 1
ATOM 727 C CA . PHE A 1 94 ? 11.335 -4.999 -11.625 1.00 94.56 94 PHE A CA 1
ATOM 728 C C . PHE A 1 94 ? 10.631 -3.807 -12.272 1.00 94.56 94 PHE A C 1
ATOM 730 O O . PHE A 1 94 ? 9.866 -3.956 -13.225 1.00 94.56 94 PHE A O 1
ATOM 737 N N . ALA A 1 95 ? 10.874 -2.616 -11.735 1.00 91.75 95 ALA A N 1
ATOM 738 C CA . ALA A 1 95 ? 10.391 -1.381 -12.320 1.00 91.75 95 ALA A CA 1
ATOM 739 C C . ALA A 1 95 ? 11.212 -1.094 -13.579 1.00 91.75 95 ALA A C 1
ATOM 741 O O . ALA A 1 95 ? 12.287 -0.512 -13.506 1.00 91.75 95 ALA A O 1
ATOM 742 N N . ASP A 1 96 ? 10.713 -1.552 -14.719 1.00 90.19 96 ASP A N 1
ATOM 743 C CA . ASP A 1 96 ? 11.225 -1.262 -16.055 1.00 90.19 96 ASP A CA 1
ATOM 744 C C . ASP A 1 96 ? 10.011 -1.088 -16.975 1.00 90.19 96 ASP A C 1
ATOM 746 O O . ASP A 1 96 ? 9.214 -2.026 -17.098 1.00 90.19 96 ASP A O 1
ATOM 750 N N . PRO A 1 97 ? 9.840 0.082 -17.614 1.00 85.88 97 PRO A N 1
ATOM 751 C CA . PRO A 1 97 ? 8.727 0.334 -18.523 1.00 85.88 97 PRO A CA 1
ATOM 752 C C . PRO A 1 97 ? 8.576 -0.716 -19.633 1.00 85.88 97 PRO A C 1
ATOM 754 O O . PRO A 1 97 ? 7.463 -0.960 -20.090 1.00 85.88 97 PRO A O 1
ATOM 757 N N . ALA A 1 98 ? 9.668 -1.360 -20.060 1.00 87.62 98 ALA A N 1
ATOM 758 C CA . ALA A 1 98 ? 9.648 -2.340 -21.141 1.00 87.62 98 ALA A CA 1
ATOM 759 C C . ALA A 1 98 ? 8.992 -3.675 -20.755 1.00 87.62 98 ALA A C 1
ATOM 761 O O . ALA A 1 98 ? 8.515 -4.381 -21.641 1.00 87.62 98 ALA A O 1
ATOM 762 N N . ILE A 1 99 ? 8.976 -4.031 -19.463 1.00 88.12 99 ILE A N 1
ATOM 763 C CA . ILE A 1 99 ? 8.464 -5.329 -18.980 1.00 88.12 99 ILE A CA 1
ATOM 764 C C . ILE A 1 99 ? 7.478 -5.207 -17.811 1.00 88.12 99 ILE A C 1
ATOM 766 O O . ILE A 1 99 ? 7.025 -6.212 -17.260 1.00 88.12 99 ILE A O 1
ATOM 770 N N . SER A 1 100 ? 7.156 -3.989 -17.373 1.00 87.81 100 SER A N 1
ATOM 771 C CA . SER A 1 100 ? 6.245 -3.764 -16.248 1.00 87.81 100 SER A CA 1
ATOM 772 C C . SER A 1 100 ? 4.842 -4.285 -16.554 1.00 87.81 100 SER A C 1
ATOM 774 O O . SER A 1 100 ? 4.239 -4.919 -15.695 1.00 87.81 100 SER A O 1
ATOM 776 N N . ALA A 1 101 ? 4.344 -4.115 -17.781 1.00 88.44 101 ALA A N 1
ATOM 777 C CA . ALA A 1 101 ? 3.018 -4.589 -18.182 1.00 88.44 101 ALA A CA 1
ATOM 778 C C . ALA A 1 101 ? 2.816 -6.093 -17.911 1.00 88.44 101 ALA A C 1
ATOM 780 O O . ALA A 1 101 ? 1.804 -6.477 -17.322 1.00 88.44 101 ALA A O 1
ATOM 781 N N . ASP A 1 102 ? 3.812 -6.918 -18.244 1.00 91.44 102 ASP A N 1
ATOM 782 C CA . ASP A 1 102 ? 3.779 -8.371 -18.037 1.00 91.44 102 ASP A CA 1
ATOM 783 C C . ASP A 1 102 ? 3.752 -8.741 -16.547 1.00 91.44 102 ASP A C 1
ATOM 785 O O . ASP A 1 102 ? 3.149 -9.738 -16.154 1.00 91.44 102 ASP A O 1
ATOM 789 N N . GLN A 1 103 ? 4.376 -7.922 -15.695 1.00 93.19 103 GLN A N 1
ATOM 790 C CA . GLN A 1 103 ? 4.332 -8.104 -14.243 1.00 93.19 103 GLN A CA 1
ATOM 791 C C . GLN A 1 103 ? 2.983 -7.674 -13.655 1.00 93.19 103 GLN A C 1
ATOM 793 O O . GLN A 1 103 ? 2.511 -8.306 -12.717 1.00 93.19 103 GLN A O 1
ATOM 798 N N . PHE A 1 104 ? 2.332 -6.635 -14.192 1.00 94.00 104 PHE A N 1
ATOM 799 C CA . PHE A 1 104 ? 1.012 -6.179 -13.730 1.00 94.00 104 PHE A CA 1
ATOM 800 C C . PHE A 1 104 ? -0.118 -7.131 -14.150 1.00 94.00 104 PHE A C 1
ATOM 802 O O . PHE A 1 104 ? -1.068 -7.339 -13.390 1.00 94.00 104 PHE A O 1
ATOM 809 N N . GLU A 1 105 ? -0.032 -7.705 -15.351 1.00 94.12 105 GLU A N 1
ATOM 810 C CA . GLU A 1 105 ? -1.124 -8.446 -15.987 1.00 94.12 105 GLU A CA 1
ATOM 811 C C . GLU A 1 105 ? -1.730 -9.570 -15.118 1.00 94.12 105 GLU A C 1
ATOM 813 O O . GLU A 1 105 ? -2.959 -9.598 -14.986 1.00 94.12 105 GLU A O 1
ATOM 818 N N . PRO A 1 106 ? -0.957 -10.476 -14.483 1.00 94.06 106 PRO A N 1
ATOM 819 C CA . PRO A 1 106 ? -1.533 -11.565 -13.692 1.00 94.06 106 PRO A CA 1
ATOM 820 C C . PRO A 1 106 ? -2.389 -11.063 -12.523 1.00 94.06 106 PRO A C 1
ATOM 822 O O . PRO A 1 106 ? -3.435 -11.639 -12.215 1.00 94.06 106 PRO A O 1
ATOM 825 N N . HIS A 1 107 ? -1.968 -9.964 -11.895 1.00 95.12 107 HIS A N 1
ATOM 826 C CA . HIS A 1 107 ? -2.647 -9.366 -10.748 1.00 95.12 107 HIS A CA 1
ATOM 827 C C . HIS A 1 107 ? -3.881 -8.565 -11.172 1.00 95.12 107 HIS A C 1
ATOM 829 O O . HIS A 1 107 ? -4.917 -8.645 -10.517 1.00 95.12 107 HIS A O 1
ATOM 835 N N . LEU A 1 108 ? -3.816 -7.863 -12.308 1.00 94.25 108 LEU A N 1
ATOM 836 C CA . LEU A 1 108 ? -4.985 -7.206 -12.897 1.00 94.25 108 LEU A CA 1
ATOM 837 C C . LEU A 1 108 ? -6.057 -8.231 -13.280 1.00 94.25 108 LEU A C 1
ATOM 839 O O . LEU A 1 108 ? -7.219 -8.065 -12.909 1.00 94.25 108 LEU A O 1
ATOM 843 N N . ARG A 1 109 ? -5.667 -9.328 -13.945 1.00 93.62 109 ARG A N 1
ATOM 844 C CA . ARG A 1 109 ? -6.594 -10.397 -14.345 1.00 93.62 109 ARG A CA 1
ATOM 845 C C . ARG A 1 109 ? -7.293 -11.025 -13.146 1.00 93.62 109 ARG A C 1
ATOM 847 O O . ARG A 1 109 ? -8.488 -11.301 -13.229 1.00 93.62 109 ARG A O 1
ATOM 854 N N . ARG A 1 110 ? -6.577 -11.216 -12.030 1.00 92.31 110 ARG A N 1
ATOM 855 C CA . ARG A 1 110 ? -7.174 -11.681 -10.768 1.00 92.31 110 ARG A CA 1
ATOM 856 C C . ARG A 1 110 ? -8.312 -10.764 -10.313 1.00 92.31 110 ARG A C 1
ATOM 858 O O . ARG A 1 110 ? -9.349 -11.262 -9.899 1.00 92.31 110 ARG A O 1
ATOM 865 N N . LEU A 1 111 ? -8.144 -9.453 -10.458 1.00 92.81 111 LEU A N 1
ATOM 866 C CA . LEU A 1 111 ? -9.150 -8.442 -10.114 1.00 92.81 111 LEU A CA 1
ATOM 867 C C . LEU A 1 111 ? -10.211 -8.229 -11.214 1.00 92.81 111 LEU A C 1
ATOM 869 O O . LEU A 1 111 ? -10.980 -7.269 -11.160 1.00 92.81 111 LEU A O 1
ATOM 873 N N . GLY A 1 112 ? -10.245 -9.079 -12.248 1.00 92.00 112 GLY A N 1
ATOM 874 C CA . GLY A 1 112 ? -11.155 -8.932 -13.387 1.00 92.00 112 GLY A CA 1
ATOM 875 C C . GLY A 1 112 ? -10.846 -7.727 -14.283 1.00 92.00 112 GLY A C 1
ATOM 876 O O . GLY A 1 112 ? -11.715 -7.282 -15.031 1.00 92.00 112 GLY A O 1
ATOM 877 N N . GLN A 1 113 ? -9.627 -7.187 -14.208 1.00 90.00 113 GLN A N 1
ATOM 878 C CA . GLN A 1 113 ? -9.144 -6.077 -15.025 1.00 90.00 113 GLN A CA 1
ATOM 879 C C . GLN A 1 113 ? -8.181 -6.587 -16.100 1.00 90.00 113 GLN A C 1
ATOM 881 O O . GLN A 1 113 ? -7.381 -7.488 -15.867 1.00 90.00 113 GLN A O 1
ATOM 886 N N . ASN A 1 114 ? -8.224 -5.977 -17.283 1.00 83.81 114 ASN A N 1
ATOM 887 C CA . ASN A 1 114 ? -7.365 -6.372 -18.408 1.00 83.81 114 ASN A CA 1
ATOM 888 C C . ASN A 1 114 ? -6.372 -5.279 -18.815 1.00 83.81 114 ASN A C 1
ATOM 890 O O . ASN A 1 114 ? -5.539 -5.507 -19.686 1.00 83.81 114 ASN A O 1
ATOM 894 N N . GLN A 1 115 ? -6.499 -4.076 -18.251 1.00 78.56 115 GLN A N 1
ATOM 895 C CA . GLN A 1 115 ? -5.680 -2.918 -18.594 1.00 78.56 115 GLN A CA 1
ATOM 896 C C . GLN A 1 115 ? -5.487 -2.032 -17.367 1.00 78.56 115 GLN A C 1
ATOM 898 O O . GLN A 1 115 ? -6.356 -1.962 -16.499 1.00 78.56 115 GLN A O 1
ATOM 903 N N . ILE A 1 116 ? -4.368 -1.315 -17.341 1.00 77.00 116 ILE A N 1
ATOM 904 C CA . ILE A 1 116 ? -4.099 -0.238 -16.394 1.00 77.00 116 ILE A CA 1
ATOM 905 C C . ILE A 1 116 ? -3.661 0.997 -17.178 1.00 77.00 116 ILE A C 1
ATOM 907 O O . ILE A 1 116 ? -2.939 0.890 -18.168 1.00 77.00 116 ILE A O 1
ATOM 911 N N . ARG A 1 117 ? -4.127 2.174 -16.757 1.00 78.56 117 ARG A N 1
ATOM 912 C CA . ARG A 1 117 ? -3.673 3.455 -17.296 1.00 78.56 117 ARG A CA 1
ATOM 913 C C . ARG A 1 117 ? -2.849 4.151 -16.227 1.00 78.56 117 ARG A C 1
ATOM 915 O O . ARG A 1 117 ? -3.407 4.616 -15.237 1.00 78.56 117 ARG A O 1
ATOM 922 N N . LEU A 1 118 ? -1.543 4.211 -16.439 1.00 79.88 118 LEU A N 1
ATOM 923 C CA . LEU A 1 118 ? -0.627 4.913 -15.550 1.00 79.88 118 LEU A CA 1
ATOM 924 C C . LEU A 1 118 ? -0.611 6.400 -15.915 1.00 79.88 118 LEU A C 1
ATOM 926 O O . LEU A 1 118 ? -0.704 6.757 -17.091 1.00 79.88 118 LEU A O 1
ATOM 930 N N . ALA A 1 119 ? -0.566 7.272 -14.908 1.00 75.19 119 ALA A N 1
ATOM 931 C CA . ALA A 1 119 ? -0.478 8.715 -15.135 1.00 75.19 119 ALA A CA 1
ATOM 932 C C . ALA A 1 119 ? 0.963 9.146 -15.451 1.00 75.19 119 ALA A C 1
ATOM 934 O O . ALA A 1 119 ? 1.174 10.047 -16.258 1.00 75.19 119 ALA A O 1
ATOM 935 N N . GLU A 1 120 ? 1.931 8.472 -14.829 1.00 74.50 120 GLU A N 1
ATOM 936 C CA . GLU A 1 120 ? 3.371 8.682 -14.969 1.00 74.50 120 GLU A CA 1
ATOM 937 C C . GLU A 1 120 ? 4.054 7.309 -15.095 1.00 74.50 120 GLU A C 1
ATOM 939 O O . GLU A 1 120 ? 3.612 6.339 -14.489 1.00 74.50 120 GLU A O 1
ATOM 944 N N . GLU A 1 121 ? 5.119 7.198 -15.887 1.00 69.75 121 GLU A N 1
ATOM 945 C CA . GLU A 1 121 ? 5.804 5.915 -16.143 1.00 69.75 121 GLU A CA 1
ATOM 946 C C . GLU A 1 121 ? 7.264 5.917 -15.666 1.00 69.75 121 GLU A C 1
ATOM 948 O O . GLU A 1 121 ? 8.066 5.082 -16.083 1.00 69.75 121 GLU A O 1
ATOM 953 N N . ASP A 1 122 ? 7.636 6.853 -14.788 1.00 78.94 122 ASP A N 1
ATOM 954 C CA . ASP A 1 122 ? 8.950 6.796 -14.152 1.00 78.94 122 ASP A CA 1
ATOM 955 C C . ASP A 1 122 ? 9.061 5.605 -13.177 1.00 78.94 122 ASP A C 1
ATOM 957 O O . ASP A 1 122 ? 8.073 4.995 -12.757 1.00 78.94 122 ASP A O 1
ATOM 961 N N . LEU A 1 123 ? 10.298 5.231 -12.848 1.00 76.44 123 LEU A N 1
ATOM 962 C CA . LEU A 1 123 ? 10.597 3.991 -12.123 1.00 76.44 123 LEU A CA 1
ATOM 963 C C . LEU A 1 123 ? 10.010 3.973 -10.701 1.00 76.44 123 LEU A C 1
ATOM 965 O O . LEU A 1 123 ? 9.523 2.936 -10.235 1.00 76.44 123 LEU A O 1
ATOM 969 N N . ASP A 1 124 ? 10.026 5.117 -10.019 1.00 80.38 124 ASP A N 1
ATOM 970 C CA . ASP A 1 124 ? 9.507 5.245 -8.656 1.00 80.38 124 ASP A CA 1
ATOM 971 C C . ASP A 1 124 ? 7.975 5.155 -8.659 1.00 80.38 124 ASP A C 1
ATOM 973 O O . ASP A 1 124 ? 7.371 4.490 -7.806 1.00 80.38 124 ASP A O 1
ATOM 977 N N . ARG A 1 125 ? 7.329 5.733 -9.675 1.00 88.88 125 ARG A N 1
ATOM 978 C CA . ARG A 1 125 ? 5.886 5.611 -9.894 1.00 88.88 125 ARG A CA 1
ATOM 979 C C . ARG A 1 125 ? 5.476 4.194 -10.250 1.00 88.88 125 ARG A C 1
ATOM 981 O O . ARG A 1 125 ? 4.523 3.696 -9.659 1.00 88.88 125 ARG A O 1
ATOM 988 N N . LEU A 1 126 ? 6.217 3.503 -11.117 1.00 91.69 126 LEU A N 1
ATOM 989 C CA . LEU A 1 126 ? 5.931 2.109 -11.472 1.00 91.69 126 LEU A CA 1
ATOM 990 C C . LEU A 1 126 ? 5.906 1.193 -10.244 1.00 91.69 126 LEU A C 1
ATOM 992 O O . LEU A 1 126 ? 4.961 0.423 -10.068 1.00 91.69 126 LEU A O 1
ATOM 996 N N . SER A 1 127 ? 6.913 1.296 -9.371 1.00 92.69 127 SER A N 1
ATOM 997 C CA . SER A 1 127 ? 6.960 0.494 -8.140 1.00 92.69 127 SER A CA 1
ATOM 998 C C . SER A 1 127 ? 5.843 0.860 -7.154 1.00 92.69 127 SER A C 1
ATOM 1000 O O . SER A 1 127 ? 5.277 -0.023 -6.507 1.00 92.69 127 SER A O 1
ATOM 1002 N N . THR A 1 128 ? 5.458 2.138 -7.095 1.00 93.31 128 THR A N 1
ATOM 1003 C CA . THR A 1 128 ? 4.326 2.611 -6.284 1.00 93.31 128 THR A CA 1
ATOM 1004 C C . THR A 1 128 ? 2.993 2.065 -6.793 1.00 93.31 128 THR A C 1
ATOM 1006 O O . THR A 1 128 ? 2.229 1.511 -6.005 1.00 93.31 128 THR A O 1
ATOM 1009 N N . TYR A 1 129 ? 2.734 2.138 -8.100 1.00 94.50 129 TYR A N 1
ATOM 1010 C CA . TYR A 1 129 ? 1.512 1.595 -8.694 1.00 94.50 129 TYR A CA 1
ATOM 1011 C C . TYR A 1 129 ? 1.421 0.081 -8.541 1.00 94.50 129 TYR A C 1
ATOM 1013 O O . TYR A 1 129 ? 0.342 -0.453 -8.291 1.00 94.50 129 TYR A O 1
ATOM 1021 N N . PHE A 1 130 ? 2.548 -0.625 -8.649 1.00 95.44 130 PHE A N 1
ATOM 1022 C CA . PHE A 1 130 ? 2.554 -2.065 -8.436 1.00 95.44 130 PHE A CA 1
ATOM 1023 C C . PHE A 1 130 ? 2.264 -2.421 -6.972 1.00 95.44 130 PHE A C 1
ATOM 1025 O O . PHE A 1 130 ? 1.478 -3.327 -6.710 1.00 95.44 130 PHE A O 1
ATOM 1032 N N . ARG A 1 131 ? 2.836 -1.684 -6.008 1.00 96.69 131 ARG A N 1
ATOM 1033 C CA . ARG A 1 131 ? 2.524 -1.824 -4.573 1.00 96.69 131 ARG A CA 1
ATOM 1034 C C . ARG A 1 131 ? 1.029 -1.637 -4.301 1.00 96.69 131 ARG A C 1
ATOM 1036 O O . ARG A 1 131 ? 0.436 -2.484 -3.641 1.00 96.69 131 ARG A O 1
ATOM 1043 N N . GLU A 1 132 ? 0.423 -0.583 -4.845 1.00 95.69 132 GLU A N 1
ATOM 1044 C CA . GLU A 1 132 ? -1.019 -0.319 -4.719 1.00 95.69 132 GLU A CA 1
ATOM 1045 C C . GLU A 1 132 ? -1.861 -1.438 -5.346 1.00 95.69 132 GLU A C 1
ATOM 1047 O O . GLU A 1 132 ? -2.841 -1.891 -4.758 1.00 95.69 132 GLU A O 1
ATOM 1052 N N . LEU A 1 133 ? -1.453 -1.965 -6.505 1.00 96.25 133 LEU A N 1
ATOM 1053 C CA . LEU A 1 133 ? -2.103 -3.134 -7.101 1.00 96.25 133 LEU A CA 1
ATOM 1054 C C . LEU A 1 133 ? -2.078 -4.346 -6.155 1.00 96.25 133 LEU A C 1
ATOM 1056 O O . LEU A 1 133 ? -3.091 -5.033 -6.021 1.00 96.25 133 LEU A O 1
ATOM 1060 N N . GLN A 1 134 ? -0.964 -4.593 -5.459 1.00 97.94 134 GLN A N 1
ATOM 1061 C CA . GLN A 1 134 ? -0.895 -5.675 -4.472 1.00 97.94 134 GLN A CA 1
ATOM 1062 C C . GLN A 1 134 ? -1.768 -5.411 -3.234 1.00 97.94 134 GLN A C 1
ATOM 1064 O O . GLN A 1 134 ? -2.297 -6.361 -2.655 1.00 97.94 134 GLN A O 1
ATOM 1069 N N . GLU A 1 135 ? -1.993 -4.153 -2.851 1.00 97.62 135 GLU A N 1
ATOM 1070 C CA . GLU A 1 135 ? -2.962 -3.807 -1.802 1.00 97.62 135 GLU A CA 1
ATOM 1071 C C . GLU A 1 135 ? -4.390 -4.162 -2.241 1.00 97.62 135 GLU A C 1
ATOM 1073 O O . GLU A 1 135 ? -5.118 -4.800 -1.482 1.00 97.62 135 GLU A O 1
ATOM 1078 N N . TYR A 1 136 ? -4.779 -3.879 -3.488 1.00 96.25 136 TYR A N 1
ATOM 1079 C CA . TYR A 1 136 ? -6.086 -4.305 -4.012 1.00 96.25 136 TYR A CA 1
ATOM 1080 C C . TYR A 1 136 ? -6.237 -5.826 -4.071 1.00 96.25 136 TYR A C 1
ATOM 1082 O O . TYR A 1 136 ? -7.281 -6.359 -3.695 1.00 96.25 136 TYR A O 1
ATOM 1090 N N . VAL A 1 137 ? -5.188 -6.542 -4.478 1.00 96.44 137 VAL A N 1
ATOM 1091 C CA . VAL A 1 137 ? -5.157 -8.012 -4.419 1.00 96.44 137 VAL A CA 1
ATOM 1092 C C . VAL A 1 137 ? -5.308 -8.515 -2.977 1.00 96.44 137 VAL A C 1
ATOM 1094 O O . VAL A 1 137 ? -5.954 -9.533 -2.739 1.00 96.44 137 VAL A O 1
ATOM 1097 N N . SER A 1 138 ? -4.750 -7.798 -2.003 1.00 97.12 138 SER A N 1
ATOM 1098 C CA . SER A 1 138 ? -4.891 -8.123 -0.581 1.00 97.12 138 SER A CA 1
ATOM 1099 C C . SER A 1 138 ? -6.299 -7.870 -0.051 1.00 97.12 138 SER A C 1
ATOM 1101 O O . SER A 1 138 ? -6.760 -8.617 0.806 1.00 97.12 138 SER A O 1
ATOM 1103 N N . ILE A 1 139 ? -6.989 -6.846 -0.562 1.00 95.50 139 ILE A N 1
ATOM 1104 C CA . ILE A 1 139 ? -8.406 -6.599 -0.267 1.00 95.50 139 ILE A CA 1
ATOM 1105 C C . ILE A 1 139 ? -9.261 -7.755 -0.798 1.00 95.50 139 ILE A C 1
ATOM 1107 O O . ILE A 1 139 ? -10.078 -8.282 -0.050 1.00 95.50 139 ILE A O 1
ATOM 1111 N N . ASP A 1 140 ? -9.044 -8.163 -2.051 1.00 94.62 140 ASP A N 1
ATOM 1112 C CA . ASP A 1 140 ? -9.732 -9.299 -2.685 1.00 94.62 140 ASP A CA 1
ATOM 1113 C C . ASP A 1 140 ? -9.522 -10.614 -1.915 1.00 94.62 140 ASP A C 1
ATOM 1115 O O . ASP A 1 140 ? -10.452 -11.393 -1.763 1.00 94.62 140 ASP A O 1
ATOM 1119 N N . ASP A 1 141 ? -8.325 -10.845 -1.364 1.00 94.75 141 ASP A N 1
ATOM 1120 C CA . ASP A 1 141 ? -8.051 -12.009 -0.507 1.00 94.75 141 ASP A CA 1
ATOM 1121 C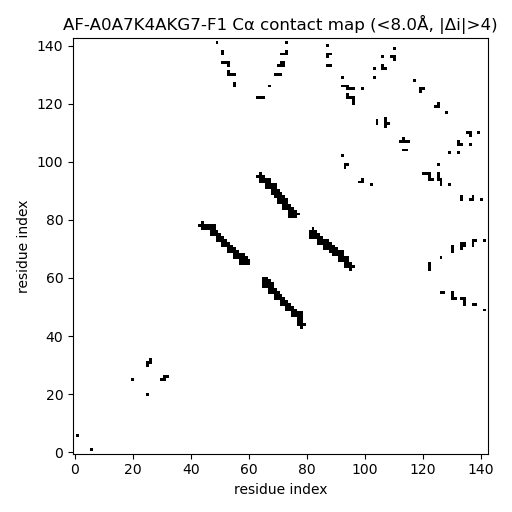 C . ASP A 1 141 ? -8.767 -11.960 0.856 1.00 94.75 141 ASP A C 1
ATOM 1123 O O . ASP A 1 141 ? -9.088 -12.996 1.440 1.00 94.75 141 ASP A O 1
ATOM 1127 N N . ALA A 1 142 ? -8.973 -10.760 1.403 1.00 91.94 142 ALA A 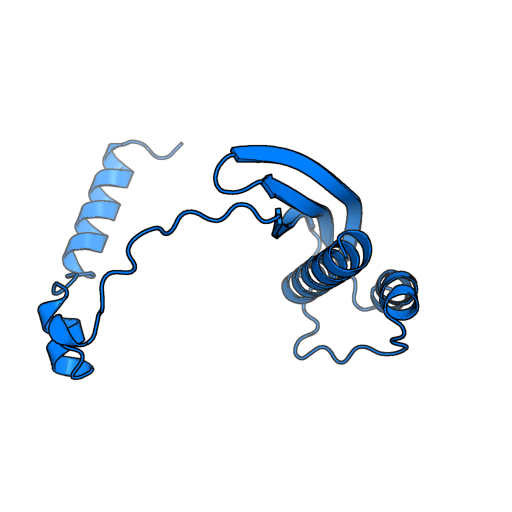N 1
ATOM 1128 C CA . ALA A 1 142 ? -9.462 -10.580 2.767 1.00 91.94 142 ALA A CA 1
ATOM 1129 C C . ALA A 1 142 ? -10.998 -10.625 2.900 1.00 91.94 142 ALA A C 1
ATOM 1131 O O . ALA A 1 142 ? -11.500 -10.805 4.022 1.00 91.94 142 ALA A O 1
ATOM 1132 N N . ILE A 1 143 ? -11.727 -10.419 1.795 1.00 88.12 143 ILE A N 1
ATOM 1133 C CA . ILE A 1 143 ? -13.200 -10.354 1.726 1.00 88.12 143 ILE A CA 1
ATOM 1134 C C . ILE A 1 143 ? -13.777 -11.723 1.364 1.00 88.12 143 ILE A C 1
ATOM 1136 O O . ILE A 1 143 ? -14.632 -12.190 2.156 1.00 88.12 143 ILE A O 1
#

Foldseek 3Di:
DDPVVVVVVVVVVCCVVDPPPDVVVVCVVVVDDPVNDDDDDQDFAQAKDKDKAKDWAWPDDDPAKTKIFIWIAIWIDGGPDTDDTDIPDTDIDILHLVCLLVVLQVLCVVVVHRDDDQPDRDSVSSRVVVNVSVSVVNVVVVD

Nearest PDB structures (foldseek):
  1ozb-assembly1_A  TM=3.112E-01  e=1.194E-01  Haemophilus influenzae
  5jtp-assembly1_D  TM=3.288E-01  e=2.183E-01  Escherichia coli O157:H7
  3vhx-assembly2_F  TM=6.090E-01  e=2.437E+00  Homo sapiens
  1ozb-assembly2_G  TM=3.132E-01  e=1.935E-01  Haemophilus influenzae
  8jyw-assembly1_A  TM=4.341E-01  e=3.499E+00  Trichoplax adhaerens

Radius of gyration: 21.61 Å; Cα contacts (8 Å, |Δi|>4): 194; chains: 1; bounding box: 45×44×42 Å

Organism: Methanothrix soehngenii (NCBI:txid2223)

Secondary structure (DSSP, 8-state):
---HHHHHHHHHHHHHH-----HHHHHHHH---GGGPPP-------SEEEEEEEEEEEEEE-SS-EEEEEEEEEEEEETTEEEEEEEEEEEEEEE-TTTHHHHHHHHHHHTT------S--SHHHHHHHHHHHHHHHHHHHH-